Protein AF-A0A3C0SUS6-F1 (afdb_monomer)

Secondary structure (DSSP, 8-state):
-PPPHHHHHHHHHHHHHHHHHHHHHHHHHHHHHHHSSTT----SSHHHHHHHHHHHHHHHHHHHHHHHHHHHHHHHHT--PPPP-

pLDDT: mean 91.57, std 11.8, range [44.59, 98.12]

Sequence (85 aa):
MRKNKEELLQEKKQRYQDDVDRIAVEGRFGVAKRKYGLGLIKSKLKETSETDIHISILVLNLDKICAEELAEIKNRYKIKLKKAS

Solvent-accessible surface area (backbone atoms only — not comparable to full-atom values): 4950 Å² total; per-residue (Å²): 133,86,77,52,75,65,58,56,50,50,51,51,52,50,51,52,50,55,49,53,54,46,51,57,50,52,52,51,50,54,44,33,32,74,77,39,49,60,68,66,76,74,62,88,49,69,70,55,40,50,48,53,48,52,51,25,53,50,51,57,52,48,53,51,52,53,52,50,52,52,48,52,52,30,63,75,68,68,57,80,79,78,79,84,128

Foldseek 3Di:
DDDDPVNVVVVVVVVVVVVVVVVVVVVLVVCLLPPQCLVPQPDPDPVVSVVSVVNSVVVSVVVVVVVVVVVVVCVVVVDDDDDDD

Mean predicted aligned error: 6.82 Å

Structure (mmCIF, N/CA/C/O backbone):
data_AF-A0A3C0SUS6-F1
#
_entry.id   AF-A0A3C0SUS6-F1
#
loop_
_atom_site.group_PDB
_atom_site.id
_atom_site.type_symbol
_atom_site.label_atom_id
_atom_site.label_alt_id
_atom_site.label_comp_id
_atom_site.label_asym_id
_atom_site.label_entity_id
_atom_site.label_seq_id
_atom_site.pdbx_PDB_ins_code
_atom_site.Cartn_x
_atom_site.Cartn_y
_atom_site.Cartn_z
_atom_site.occupancy
_atom_site.B_iso_or_equiv
_atom_site.auth_seq_id
_atom_site.auth_comp_id
_atom_site.auth_asym_id
_atom_site.auth_atom_id
_atom_site.pdbx_PDB_model_num
ATOM 1 N N . MET A 1 1 ? 29.550 22.544 11.903 1.00 51.06 1 MET A N 1
ATOM 2 C CA . MET A 1 1 ? 30.144 21.421 11.144 1.00 51.06 1 MET A CA 1
ATOM 3 C C . MET A 1 1 ? 29.735 21.568 9.683 1.00 51.06 1 MET A C 1
ATOM 5 O O . MET A 1 1 ? 28.541 21.547 9.410 1.00 51.06 1 MET A O 1
ATOM 9 N N . ARG A 1 2 ? 30.673 21.820 8.760 1.00 71.50 2 ARG A N 1
ATOM 10 C CA . ARG A 1 2 ? 30.384 21.800 7.313 1.00 71.50 2 ARG A CA 1
ATOM 11 C C . ARG A 1 2 ? 30.325 20.333 6.882 1.00 71.50 2 ARG A C 1
ATOM 13 O O . ARG A 1 2 ? 31.320 19.642 7.060 1.00 71.50 2 ARG A O 1
ATOM 20 N N . LYS A 1 3 ? 29.185 19.875 6.359 1.00 70.38 3 LYS A N 1
ATOM 21 C CA . LYS A 1 3 ? 29.085 18.542 5.746 1.00 70.38 3 LYS A CA 1
ATOM 22 C C . LYS A 1 3 ? 29.961 18.487 4.499 1.00 70.38 3 LYS A C 1
ATOM 24 O O . LYS A 1 3 ? 29.993 19.455 3.731 1.00 70.38 3 LYS A O 1
ATOM 29 N N . ASN A 1 4 ? 30.670 17.381 4.309 1.00 88.44 4 ASN A N 1
ATOM 30 C CA . ASN A 1 4 ? 31.464 17.161 3.104 1.00 88.44 4 ASN A CA 1
ATOM 31 C C . ASN A 1 4 ? 30.525 17.025 1.884 1.00 88.44 4 ASN A C 1
ATOM 33 O O . ASN A 1 4 ? 29.373 16.604 1.999 1.00 88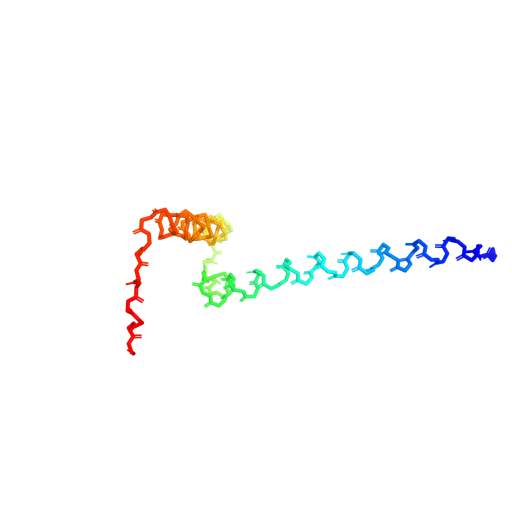.44 4 ASN A O 1
ATOM 37 N N . LYS A 1 5 ? 31.004 17.387 0.690 1.00 89.19 5 LYS A N 1
ATOM 38 C CA . LYS A 1 5 ? 30.257 17.315 -0.577 1.00 89.19 5 LYS A CA 1
ATO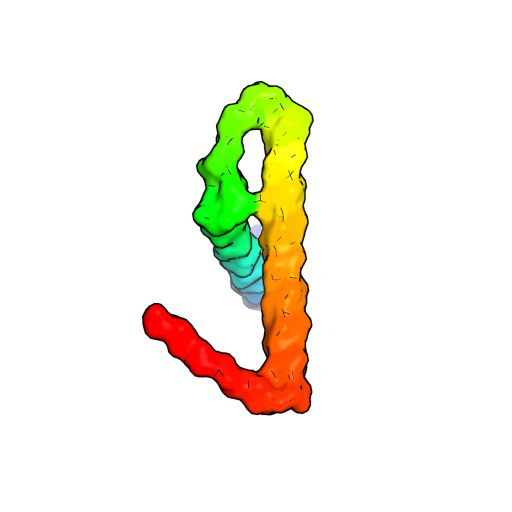M 39 C C . LYS A 1 5 ? 29.698 15.911 -0.842 1.00 89.19 5 LYS A C 1
ATOM 41 O O . LYS A 1 5 ? 28.605 15.784 -1.389 1.00 89.19 5 LYS A O 1
ATOM 46 N N . GLU A 1 6 ? 30.437 14.880 -0.446 1.00 90.00 6 GLU A N 1
ATOM 47 C CA . GLU A 1 6 ? 30.034 13.476 -0.579 1.00 90.00 6 GLU A CA 1
ATOM 48 C C . GLU A 1 6 ? 28.875 13.115 0.354 1.00 90.00 6 GLU A C 1
ATOM 50 O O . GLU A 1 6 ? 27.900 12.519 -0.100 1.00 90.00 6 GLU A O 1
ATOM 55 N N . GLU A 1 7 ? 28.916 13.555 1.614 1.00 91.75 7 GLU A N 1
ATOM 56 C CA . GLU A 1 7 ? 27.819 13.372 2.576 1.00 91.75 7 GLU A CA 1
ATOM 57 C C . GLU A 1 7 ? 26.538 14.036 2.063 1.00 91.75 7 GLU A C 1
ATOM 59 O O . GLU A 1 7 ? 25.468 13.433 2.071 1.00 91.75 7 GLU A O 1
ATOM 64 N N . LEU A 1 8 ? 26.655 15.249 1.513 1.00 92.69 8 LEU A N 1
ATOM 65 C CA . LEU A 1 8 ? 25.520 15.975 0.946 1.00 92.69 8 LEU A CA 1
ATOM 66 C C . LEU A 1 8 ? 24.910 15.253 -0.270 1.00 92.69 8 LEU A C 1
ATOM 68 O O . LEU A 1 8 ? 23.703 15.330 -0.503 1.00 92.69 8 LEU A O 1
ATOM 72 N N . LEU A 1 9 ? 25.736 14.570 -1.069 1.00 93.81 9 LEU A N 1
ATOM 73 C CA . LEU A 1 9 ? 25.274 13.780 -2.209 1.00 93.81 9 LEU A CA 1
ATOM 74 C C . LEU A 1 9 ? 24.563 12.501 -1.751 1.00 93.81 9 LEU A C 1
ATOM 76 O O . LEU A 1 9 ? 23.526 12.157 -2.317 1.00 93.81 9 LEU A O 1
ATOM 80 N N . GLN A 1 10 ? 25.092 11.824 -0.731 1.00 94.12 10 GLN A N 1
ATOM 81 C CA . GLN A 1 10 ? 24.453 10.641 -0.149 1.00 94.12 10 GLN A CA 1
ATOM 82 C C . GLN A 1 10 ? 23.112 10.993 0.496 1.00 94.12 10 GLN A C 1
ATOM 84 O O . GLN A 1 10 ? 22.118 10.328 0.228 1.00 94.12 10 GLN A O 1
ATOM 89 N N . GLU A 1 11 ? 23.033 12.099 1.236 1.00 95.25 11 GLU A N 1
ATOM 90 C CA . GLU A 1 11 ? 21.775 12.573 1.825 1.00 95.25 11 GLU A CA 1
ATOM 91 C C . GLU A 1 11 ? 20.709 12.887 0.776 1.00 95.25 11 GLU A C 1
ATOM 93 O O . GLU A 1 11 ? 19.532 12.594 0.979 1.00 95.25 11 GLU A O 1
ATOM 98 N N . LYS A 1 12 ? 21.104 13.459 -0.367 1.00 95.56 12 LYS A N 1
ATOM 99 C CA . LYS A 1 12 ? 20.180 13.694 -1.484 1.00 95.56 12 LYS A CA 1
ATOM 100 C C . LYS A 1 12 ? 19.665 12.391 -2.084 1.00 95.56 12 LYS A C 1
ATOM 102 O O . LYS A 1 12 ? 18.477 12.304 -2.379 1.00 95.56 12 LYS A O 1
ATOM 107 N N . LYS A 1 13 ? 20.539 11.396 -2.266 1.00 96.31 13 LYS A N 1
ATOM 108 C CA . LYS A 1 13 ? 20.148 10.073 -2.773 1.00 96.31 13 LYS A CA 1
ATOM 109 C C . LYS A 1 13 ? 19.206 9.365 -1.806 1.00 96.31 13 LYS A C 1
ATOM 111 O O . LYS A 1 13 ? 18.169 8.882 -2.243 1.00 96.31 13 LYS A O 1
ATOM 116 N N . GLN A 1 14 ? 19.538 9.367 -0.515 1.00 96.19 14 GLN A N 1
ATOM 117 C CA . GLN A 1 14 ? 18.702 8.767 0.520 1.00 96.19 14 GLN A CA 1
ATOM 118 C C . GLN A 1 14 ? 17.324 9.425 0.548 1.00 96.19 14 GLN A C 1
ATOM 120 O O . GLN A 1 14 ? 16.323 8.737 0.421 1.00 96.19 14 GLN A O 1
ATOM 125 N N . ARG A 1 15 ? 17.273 10.763 0.589 1.00 96.88 15 ARG A N 1
ATOM 126 C CA . ARG A 1 15 ? 16.006 11.504 0.586 1.00 96.88 15 ARG A CA 1
ATOM 127 C C . ARG A 1 15 ? 15.151 11.178 -0.635 1.00 96.88 15 ARG A C 1
ATOM 129 O O . ARG A 1 15 ? 13.947 11.009 -0.503 1.00 96.88 15 ARG A O 1
ATOM 136 N N . TYR A 1 16 ? 15.767 11.099 -1.814 1.00 97.62 16 TYR A N 1
ATOM 137 C CA . TYR A 1 16 ? 15.050 10.728 -3.029 1.00 97.62 16 TYR A CA 1
ATOM 138 C C . TYR A 1 16 ? 14.454 9.320 -2.923 1.00 97.62 16 TYR A C 1
ATOM 140 O O . TYR A 1 16 ? 13.295 9.128 -3.276 1.00 97.62 16 TYR A O 1
ATOM 148 N N . GLN A 1 17 ? 15.221 8.352 -2.417 1.00 97.19 17 GLN A N 1
ATOM 149 C CA . GLN A 1 17 ? 14.730 6.989 -2.233 1.00 97.19 17 GLN A CA 1
ATOM 150 C C . GLN A 1 17 ? 13.587 6.932 -1.211 1.00 97.19 17 GLN A C 1
ATOM 152 O O . GLN A 1 17 ? 12.540 6.366 -1.513 1.00 97.19 17 GLN A O 1
ATOM 157 N N . ASP A 1 18 ? 13.738 7.602 -0.066 1.00 97.31 18 ASP A N 1
ATOM 158 C CA . ASP A 1 18 ? 12.697 7.693 0.963 1.00 97.31 18 ASP A CA 1
ATOM 159 C C . ASP A 1 18 ? 11.402 8.310 0.400 1.00 97.31 18 ASP A C 1
ATOM 161 O O . ASP A 1 18 ? 10.297 7.849 0.695 1.00 97.31 18 ASP A O 1
ATOM 165 N N . ASP A 1 19 ? 11.524 9.342 -0.445 1.00 97.81 19 ASP A N 1
ATOM 166 C CA . ASP A 1 19 ? 10.388 9.977 -1.115 1.00 97.81 19 ASP A CA 1
ATOM 167 C C . ASP A 1 19 ? 9.696 9.026 -2.100 1.00 97.81 19 ASP A C 1
ATOM 169 O O . ASP A 1 19 ? 8.465 8.950 -2.112 1.00 97.81 19 ASP A O 1
ATOM 173 N N . VAL A 1 20 ? 10.461 8.277 -2.901 1.00 97.19 20 VAL A N 1
ATOM 174 C CA . VAL A 1 20 ? 9.924 7.270 -3.831 1.00 97.19 20 VAL A CA 1
ATOM 175 C C . VAL A 1 20 ? 9.165 6.180 -3.073 1.00 9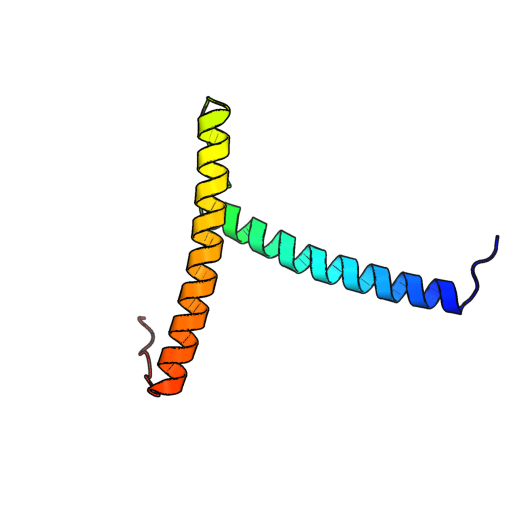7.19 20 VAL A C 1
ATOM 177 O O . VAL A 1 20 ? 8.029 5.854 -3.435 1.00 97.19 20 VAL A O 1
ATOM 180 N 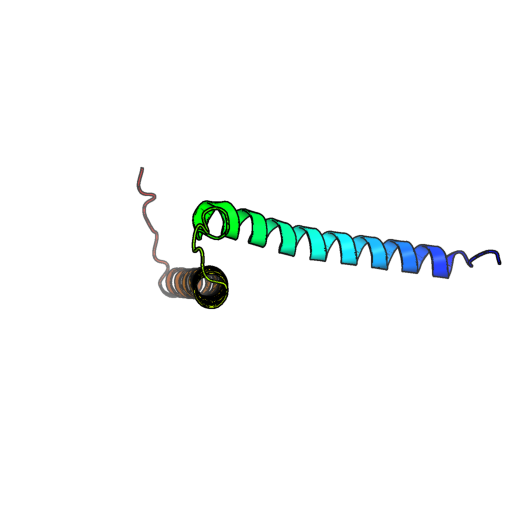N . ASP A 1 21 ? 9.754 5.660 -1.998 1.00 96.38 21 ASP A N 1
ATOM 181 C CA . ASP A 1 21 ? 9.155 4.602 -1.186 1.00 96.38 21 ASP A CA 1
ATOM 182 C C . ASP A 1 21 ? 7.864 5.093 -0.516 1.00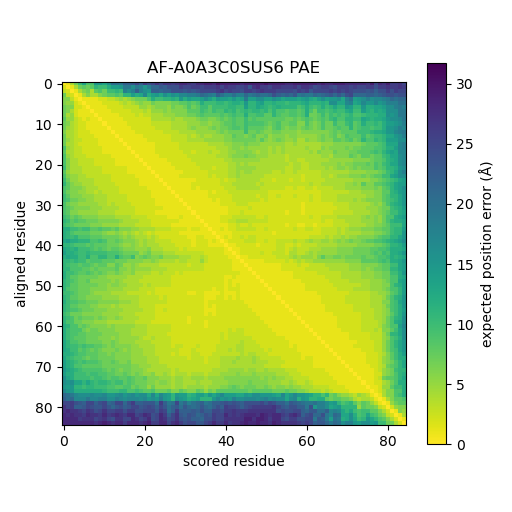 96.38 21 ASP A C 1
ATOM 184 O O . ASP A 1 21 ? 6.825 4.423 -0.561 1.00 96.38 21 ASP A O 1
ATOM 188 N N . ARG A 1 22 ? 7.879 6.320 0.019 1.00 97.19 22 ARG A N 1
ATOM 189 C CA . ARG A 1 22 ? 6.695 6.962 0.599 1.00 97.19 22 ARG A CA 1
ATOM 190 C C . ARG A 1 22 ? 5.572 7.133 -0.420 1.00 97.19 22 ARG A C 1
ATOM 192 O O . ARG A 1 22 ? 4.433 6.785 -0.113 1.00 97.19 22 ARG A O 1
ATOM 199 N N . ILE A 1 23 ? 5.868 7.630 -1.622 1.00 97.38 23 ILE A N 1
ATOM 200 C CA . ILE A 1 23 ? 4.863 7.835 -2.679 1.00 97.38 23 ILE A CA 1
ATOM 201 C C . ILE A 1 23 ? 4.158 6.518 -3.017 1.00 97.38 23 ILE A C 1
ATOM 203 O O . ILE A 1 23 ? 2.929 6.483 -3.139 1.00 97.38 23 ILE A O 1
ATOM 207 N N . ALA A 1 24 ? 4.915 5.423 -3.139 1.00 94.56 24 ALA A N 1
ATOM 208 C CA . ALA A 1 24 ? 4.348 4.109 -3.419 1.00 94.56 24 ALA A CA 1
ATOM 209 C C . ALA A 1 24 ? 3.384 3.661 -2.306 1.00 94.56 24 ALA A C 1
ATOM 211 O O . ALA A 1 24 ? 2.266 3.215 -2.585 1.00 94.56 24 ALA A O 1
ATOM 212 N N . VAL A 1 25 ? 3.784 3.831 -1.044 1.00 93.12 25 VAL A N 1
ATOM 213 C CA . VAL A 1 25 ? 2.977 3.470 0.130 1.00 93.12 25 VAL A CA 1
ATOM 214 C C . VAL A 1 25 ? 1.713 4.331 0.233 1.00 93.12 25 VAL A C 1
ATOM 216 O O . VAL A 1 25 ? 0.603 3.798 0.326 1.00 93.12 25 VAL A O 1
ATOM 219 N N . GLU A 1 26 ? 1.843 5.656 0.155 1.00 95.81 26 GLU A N 1
ATOM 220 C CA . GLU A 1 26 ? 0.715 6.593 0.217 1.00 95.81 26 GLU A CA 1
ATOM 221 C C . GLU A 1 26 ? -0.285 6.358 -0.920 1.00 95.81 26 GLU A C 1
ATOM 223 O O . GLU A 1 26 ? -1.500 6.373 -0.697 1.00 95.81 26 GLU A O 1
ATOM 228 N N . GLY A 1 27 ? 0.206 6.047 -2.124 1.00 95.75 27 GLY A N 1
ATOM 229 C CA . GLY A 1 27 ? -0.629 5.673 -3.261 1.00 95.75 27 GLY A CA 1
ATOM 230 C C . GLY A 1 27 ? -1.496 4.443 -2.970 1.00 95.75 27 GLY A C 1
ATOM 231 O O . GLY A 1 27 ? -2.703 4.451 -3.241 1.00 95.75 27 GLY A O 1
ATOM 232 N N . ARG A 1 28 ? -0.920 3.402 -2.352 1.00 95.00 28 ARG A N 1
ATOM 233 C CA . ARG A 1 28 ? -1.655 2.185 -1.962 1.00 95.00 28 ARG A CA 1
ATOM 234 C C . ARG A 1 28 ? -2.673 2.472 -0.861 1.00 95.00 28 ARG A C 1
ATOM 236 O O . ARG A 1 28 ? -3.805 2.007 -0.973 1.00 95.00 28 ARG A O 1
ATOM 243 N N . PHE A 1 29 ? -2.348 3.311 0.122 1.00 94.06 29 PHE A N 1
ATOM 244 C CA . PHE A 1 29 ? -3.326 3.767 1.117 1.00 94.06 29 PHE A CA 1
ATOM 245 C C . PHE A 1 29 ? -4.457 4.599 0.503 1.00 94.06 29 PHE A C 1
ATOM 247 O O . PHE A 1 29 ? -5.615 4.452 0.896 1.00 94.06 29 PHE A O 1
ATOM 254 N N . GLY A 1 30 ? -4.167 5.439 -0.491 1.00 96.62 30 GLY A N 1
ATOM 255 C CA . GLY A 1 30 ? -5.186 6.182 -1.234 1.00 96.62 30 GLY A CA 1
ATOM 256 C C . GLY A 1 30 ? -6.145 5.265 -2.000 1.00 96.62 30 GLY A C 1
ATOM 257 O O . GLY A 1 30 ? -7.342 5.550 -2.100 1.00 96.62 30 GLY A O 1
ATOM 258 N N . VAL A 1 31 ? -5.645 4.142 -2.522 1.00 96.38 31 VAL A N 1
ATOM 259 C CA . VAL A 1 31 ? -6.476 3.084 -3.113 1.00 96.38 31 VAL A CA 1
ATOM 260 C C . VAL A 1 31 ? -7.268 2.345 -2.034 1.00 96.38 31 VAL A C 1
ATOM 262 O O . VAL A 1 31 ? -8.476 2.187 -2.197 1.00 96.38 31 VAL A O 1
ATOM 265 N N . ALA A 1 32 ? -6.634 1.961 -0.924 1.00 96.69 32 ALA A N 1
ATOM 266 C CA . ALA A 1 32 ? -7.281 1.282 0.200 1.00 96.69 32 ALA A CA 1
ATOM 267 C C . ALA A 1 32 ? -8.492 2.073 0.718 1.00 96.69 32 ALA A C 1
ATOM 269 O O . ALA A 1 32 ? -9.588 1.535 0.868 1.00 96.69 32 ALA A O 1
ATOM 270 N N . LYS A 1 33 ? -8.319 3.389 0.901 1.00 97.00 33 LYS A N 1
ATOM 271 C CA . LYS A 1 33 ? -9.375 4.297 1.366 1.00 97.00 33 LYS A CA 1
ATOM 272 C C . LYS A 1 33 ? -10.565 4.379 0.410 1.00 97.00 33 LYS A C 1
ATOM 274 O O . LYS A 1 33 ? -11.696 4.410 0.881 1.00 97.00 33 LYS A O 1
ATOM 279 N N . ARG A 1 34 ? -10.321 4.417 -0.907 1.00 96.88 34 ARG A N 1
ATOM 280 C CA . ARG A 1 34 ? -11.369 4.615 -1.929 1.00 96.88 34 ARG A CA 1
ATOM 281 C C . ARG A 1 34 ? -12.034 3.327 -2.412 1.00 96.88 34 ARG A C 1
ATOM 283 O O . ARG A 1 34 ? -13.221 3.354 -2.705 1.00 96.88 34 ARG A O 1
ATOM 290 N N . LYS A 1 35 ? -11.274 2.238 -2.562 1.00 95.94 35 LYS A N 1
ATOM 291 C CA . LYS A 1 35 ? -11.743 0.979 -3.172 1.00 95.94 35 LYS A CA 1
ATOM 292 C C . LYS A 1 35 ? -11.951 -0.156 -2.175 1.00 95.94 35 LYS A C 1
ATOM 294 O O . LYS A 1 35 ? -12.744 -1.042 -2.456 1.00 95.94 35 LYS A O 1
ATOM 299 N N . TYR A 1 36 ? -11.263 -0.124 -1.036 1.00 96.19 36 TYR A N 1
ATOM 300 C CA . TYR A 1 36 ? -11.246 -1.229 -0.073 1.00 96.19 36 TYR A CA 1
ATOM 301 C C . TYR A 1 36 ? -11.875 -0.858 1.272 1.00 96.19 36 TYR A C 1
ATOM 303 O O . TYR A 1 36 ? -11.627 -1.524 2.261 1.00 96.19 36 TYR A O 1
ATOM 311 N N . GLY A 1 37 ? -12.672 0.213 1.334 1.00 93.81 37 GLY A N 1
ATOM 312 C CA . GLY A 1 37 ? -13.472 0.538 2.521 1.00 93.81 37 GLY A CA 1
ATOM 313 C C . GLY A 1 37 ? -12.717 1.190 3.683 1.00 93.81 37 GLY A C 1
ATOM 314 O O . GLY A 1 37 ? -13.362 1.659 4.616 1.00 93.81 37 GLY A O 1
ATOM 315 N N . LEU A 1 38 ? -11.388 1.345 3.609 1.00 96.31 38 LEU A N 1
ATOM 316 C CA . LEU A 1 38 ? -10.590 1.927 4.700 1.00 96.31 38 LEU A CA 1
ATOM 317 C C . LEU A 1 38 ? -10.990 3.383 5.034 1.00 96.31 38 LEU A C 1
ATOM 319 O O . LEU A 1 38 ? -10.798 3.844 6.153 1.00 96.31 38 LEU A O 1
ATOM 323 N N . GLY A 1 39 ? -11.562 4.126 4.077 1.00 95.50 39 GLY A N 1
ATOM 324 C CA . GLY A 1 39 ? -12.081 5.485 4.287 1.00 95.50 39 GLY A CA 1
ATOM 325 C C . GLY A 1 39 ? -13.522 5.541 4.811 1.00 95.50 39 GLY A C 1
ATOM 326 O O . GLY A 1 39 ? -14.032 6.628 5.075 1.00 95.50 39 GLY A O 1
ATOM 327 N N . LEU A 1 40 ? -14.185 4.388 4.938 1.00 95.56 40 LEU A N 1
ATOM 328 C CA 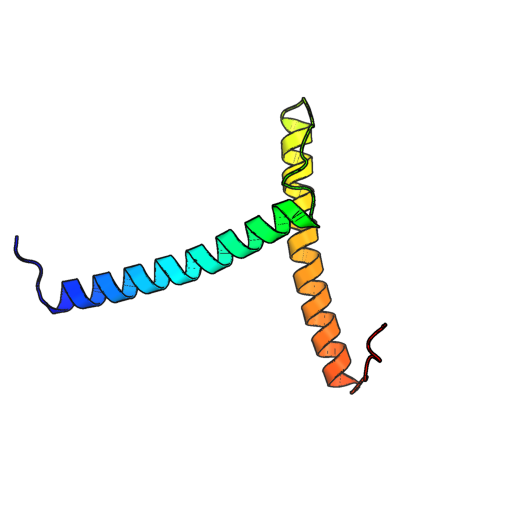. LEU A 1 40 ? -15.600 4.247 5.290 1.00 95.56 40 LEU A CA 1
ATOM 329 C C . LEU A 1 40 ? -15.809 3.476 6.600 1.00 95.56 40 LEU A C 1
ATOM 331 O O . LEU A 1 40 ? -16.926 3.054 6.886 1.00 95.56 40 LEU A O 1
ATOM 335 N N . ILE A 1 41 ? -14.767 3.318 7.415 1.00 95.94 41 ILE A N 1
ATOM 336 C CA . ILE A 1 41 ? -14.868 2.653 8.716 1.00 95.94 41 ILE A CA 1
ATOM 337 C C . ILE A 1 41 ? -15.717 3.518 9.658 1.00 95.94 41 ILE A C 1
ATOM 339 O O . ILE A 1 41 ? -15.378 4.666 9.955 1.00 95.94 41 ILE A O 1
ATOM 343 N N . LYS A 1 42 ? -16.864 2.973 10.077 1.00 95.69 42 LYS A N 1
ATOM 344 C CA . LYS A 1 42 ? -17.850 3.606 10.980 1.00 95.69 42 LYS A CA 1
ATOM 345 C C . LYS A 1 42 ? -18.175 2.738 12.199 1.00 95.69 42 LYS A C 1
ATOM 347 O O . LYS A 1 42 ? -19.086 3.064 12.963 1.00 95.69 42 LYS A O 1
ATOM 352 N N . SER A 1 43 ? -17.464 1.628 12.361 1.00 95.94 43 SER A N 1
ATOM 353 C CA . SER A 1 43 ? -17.508 0.776 13.544 1.00 95.94 43 SER A CA 1
ATOM 354 C C . SER A 1 43 ? -17.259 1.603 14.806 1.00 95.94 43 SER A C 1
ATOM 356 O O . SER A 1 43 ? -16.402 2.483 14.845 1.00 95.94 43 SER A O 1
ATOM 358 N N . LYS A 1 44 ? -18.055 1.342 15.845 1.00 95.38 44 LYS A N 1
ATOM 359 C CA . LYS A 1 44 ? -18.011 2.108 17.102 1.00 95.38 44 LYS A CA 1
ATOM 360 C C . LYS A 1 44 ? -17.067 1.502 18.136 1.00 95.38 44 LYS A C 1
ATOM 362 O O . LYS A 1 44 ? -16.585 2.215 19.008 1.00 95.38 44 LYS A O 1
ATOM 367 N N . LEU A 1 45 ? -16.838 0.194 18.047 1.00 98.12 45 LEU A N 1
ATOM 368 C CA . LEU A 1 45 ? -15.945 -0.540 18.933 1.00 98.12 45 LEU A CA 1
ATOM 369 C C . LEU A 1 45 ? -14.543 -0.604 18.337 1.00 98.12 45 LEU A C 1
ATOM 371 O O . LEU A 1 45 ? -14.377 -0.669 17.112 1.00 98.12 45 LEU A O 1
ATOM 375 N N . LYS A 1 46 ? -13.536 -0.590 19.210 1.00 97.31 46 LYS A N 1
ATOM 376 C CA . LYS A 1 46 ? -12.130 -0.620 18.806 1.00 97.31 46 LYS A CA 1
ATOM 377 C C . LYS A 1 46 ? -11.819 -1.913 18.055 1.00 97.31 46 LYS A C 1
ATOM 379 O O . LYS A 1 46 ? -11.272 -1.860 16.961 1.00 97.31 46 LYS A O 1
ATOM 384 N N . GLU A 1 47 ? -12.247 -3.045 18.597 1.00 98.00 47 GLU A N 1
ATOM 385 C CA . GLU A 1 47 ? -11.933 -4.383 18.090 1.00 98.00 47 GLU A CA 1
ATOM 386 C C . GLU A 1 47 ? -12.525 -4.595 16.688 1.00 98.00 47 GLU A C 1
ATOM 388 O O . GLU A 1 47 ? -11.880 -5.137 15.788 1.00 98.00 47 GLU A O 1
ATOM 393 N N . THR A 1 48 ? -13.750 -4.106 16.467 1.00 97.75 48 THR A N 1
ATOM 394 C CA . THR A 1 48 ? -14.401 -4.150 15.151 1.00 97.75 48 THR A CA 1
ATOM 395 C C . THR A 1 48 ? -13.711 -3.218 14.160 1.00 97.75 48 THR A C 1
ATOM 397 O O . THR A 1 48 ? -13.463 -3.617 13.030 1.00 97.75 48 THR A O 1
ATOM 400 N N . SER A 1 49 ? -13.332 -2.011 14.591 1.00 97.62 49 SER A N 1
ATOM 401 C CA . SER A 1 49 ? -12.607 -1.059 13.737 1.00 97.62 49 SER A CA 1
ATOM 402 C C . SER A 1 49 ? -11.252 -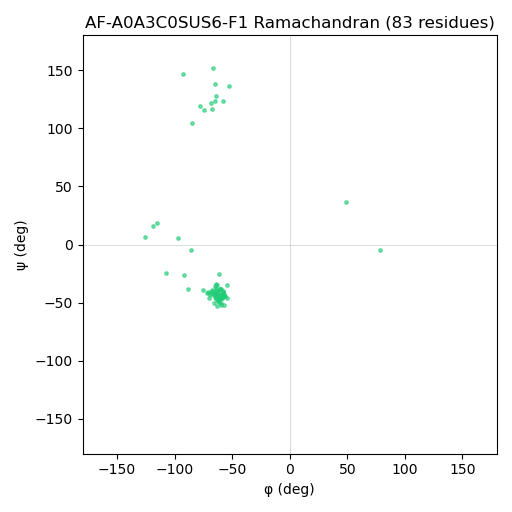1.601 13.304 1.00 97.62 49 SER A C 1
ATOM 404 O O . SER A 1 49 ? -10.869 -1.470 12.145 1.00 97.62 49 SER A O 1
ATOM 406 N N . GLU A 1 50 ? -10.532 -2.245 14.219 1.00 98.00 50 GLU A N 1
ATOM 407 C CA . GLU A 1 50 ? -9.291 -2.935 13.894 1.00 98.00 50 GLU A CA 1
ATOM 408 C C . GLU A 1 50 ? -9.561 -4.055 12.891 1.00 98.00 50 GLU A C 1
ATOM 410 O O . GLU A 1 50 ? -8.877 -4.129 11.875 1.00 98.00 50 GLU A O 1
ATOM 415 N N . THR A 1 51 ? -10.582 -4.882 13.112 1.00 97.81 51 THR A N 1
ATOM 416 C CA . THR A 1 51 ? -10.952 -5.961 12.182 1.00 97.81 51 THR A CA 1
ATOM 417 C C . THR A 1 51 ? -11.255 -5.429 10.775 1.00 97.81 51 THR A C 1
ATOM 419 O O . THR A 1 51 ? -10.723 -5.963 9.800 1.00 97.81 51 THR A O 1
ATOM 422 N N . ASP A 1 52 ? -12.011 -4.334 10.657 1.00 97.38 52 ASP A N 1
ATOM 423 C CA . ASP A 1 52 ? -12.308 -3.676 9.378 1.00 97.38 52 ASP A CA 1
ATOM 424 C C . ASP A 1 52 ? -11.023 -3.226 8.661 1.00 97.38 52 ASP A C 1
ATOM 426 O O . ASP A 1 52 ? -10.863 -3.451 7.456 1.00 97.38 52 ASP A O 1
ATOM 430 N N . ILE A 1 53 ? -10.069 -2.638 9.397 1.00 97.31 53 ILE A N 1
ATOM 431 C CA . ILE A 1 53 ? -8.755 -2.246 8.860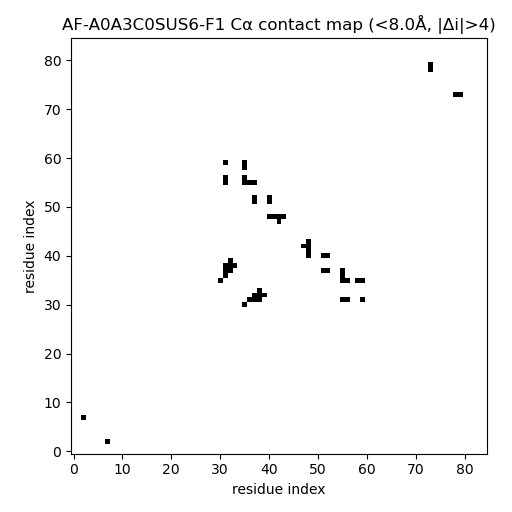 1.00 97.31 53 ILE A CA 1
ATOM 432 C C . ILE A 1 53 ? -7.994 -3.475 8.348 1.00 97.31 53 ILE A C 1
ATOM 434 O O . ILE A 1 53 ? -7.494 -3.459 7.219 1.00 97.31 53 ILE A O 1
ATOM 438 N N . HIS A 1 54 ? -7.913 -4.541 9.149 1.00 97.50 54 HIS A N 1
ATOM 439 C CA . HIS A 1 54 ? -7.170 -5.753 8.795 1.00 97.50 54 HIS A CA 1
ATOM 440 C C . HIS A 1 54 ? -7.741 -6.414 7.540 1.00 97.50 54 HIS A C 1
ATOM 442 O O . HIS A 1 54 ? -6.984 -6.735 6.624 1.00 97.50 54 HIS A O 1
ATOM 448 N N . ILE A 1 55 ? -9.066 -6.565 7.459 1.00 96.94 55 ILE A N 1
ATOM 449 C CA . ILE A 1 55 ? -9.732 -7.148 6.289 1.00 96.94 55 ILE A CA 1
ATOM 450 C C . ILE A 1 55 ? -9.499 -6.274 5.053 1.00 96.94 55 ILE A C 1
ATOM 452 O O . ILE A 1 55 ? -9.147 -6.795 3.995 1.00 96.94 55 ILE A O 1
ATOM 456 N N . SER A 1 56 ? -9.617 -4.950 5.180 1.00 96.69 56 SER A N 1
ATOM 457 C CA . SER A 1 56 ? -9.381 -4.019 4.067 1.00 96.69 56 SER A CA 1
ATOM 458 C C . SER A 1 56 ? -7.971 -4.172 3.479 1.00 96.69 56 SER A C 1
ATOM 460 O O . SER A 1 56 ? -7.796 -4.213 2.259 1.00 96.69 56 SER A O 1
ATOM 462 N N . ILE A 1 57 ? -6.954 -4.285 4.342 1.00 95.94 57 ILE A N 1
ATOM 463 C CA . ILE A 1 57 ? -5.553 -4.465 3.932 1.00 95.94 57 ILE A CA 1
ATOM 464 C C . ILE A 1 57 ? -5.318 -5.868 3.360 1.00 95.94 57 ILE A C 1
ATOM 466 O O . ILE A 1 57 ? -4.630 -6.008 2.347 1.00 95.94 57 ILE A O 1
ATOM 470 N N . LEU A 1 58 ? -5.902 -6.901 3.973 1.00 97.25 58 LEU A N 1
ATOM 471 C CA . LEU A 1 58 ? -5.822 -8.276 3.486 1.00 97.25 58 LEU A CA 1
ATOM 472 C C . LEU A 1 58 ? -6.355 -8.371 2.054 1.00 97.25 58 LEU A C 1
ATOM 474 O O . LEU A 1 58 ? -5.650 -8.848 1.169 1.00 97.25 58 LEU A O 1
ATOM 478 N N . VAL A 1 59 ? -7.560 -7.857 1.806 1.00 97.19 59 VAL A N 1
ATOM 479 C CA . VAL A 1 59 ? -8.195 -7.901 0.483 1.00 97.19 59 VAL A CA 1
ATOM 480 C C . VAL A 1 59 ? -7.403 -7.083 -0.543 1.00 97.19 59 VAL A C 1
ATOM 482 O O . VAL A 1 59 ? -7.211 -7.552 -1.662 1.00 97.19 59 VAL A O 1
ATOM 485 N N . LEU A 1 60 ? -6.863 -5.916 -0.171 1.00 96.75 60 LEU A N 1
ATOM 486 C CA . LEU A 1 60 ? -5.980 -5.126 -1.043 1.00 96.75 60 LEU A CA 1
ATOM 487 C C . LEU A 1 60 ? -4.742 -5.914 -1.501 1.00 96.75 60 LEU A C 1
ATOM 489 O O . LEU A 1 60 ? -4.307 -5.791 -2.652 1.00 96.75 60 LEU A O 1
ATOM 493 N N . ASN A 1 61 ? -4.140 -6.682 -0.595 1.00 95.38 61 ASN A N 1
ATOM 494 C CA . ASN A 1 61 ? -2.966 -7.488 -0.909 1.00 95.38 61 ASN A CA 1
ATOM 495 C C . ASN A 1 61 ? -3.337 -8.733 -1.719 1.00 95.38 61 ASN A C 1
ATOM 497 O O . ASN A 1 61 ? -2.631 -9.056 -2.672 1.00 95.38 61 ASN A O 1
ATOM 501 N N . LEU A 1 62 ? -4.461 -9.380 -1.402 1.00 97.62 62 LEU A N 1
ATOM 502 C CA . LEU A 1 62 ? -4.973 -10.512 -2.173 1.00 97.62 62 LEU A CA 1
ATOM 503 C C . LEU A 1 62 ? -5.308 -10.113 -3.614 1.00 97.62 62 LEU A C 1
ATOM 505 O O . LEU A 1 62 ? -4.893 -10.813 -4.530 1.00 97.62 62 LEU A O 1
ATOM 509 N N . ASP A 1 63 ? -5.975 -8.976 -3.839 1.00 96.25 63 ASP A N 1
ATOM 510 C CA . ASP A 1 63 ? -6.261 -8.478 -5.194 1.00 96.25 63 ASP A CA 1
ATOM 511 C C . ASP A 1 63 ? -4.974 -8.272 -6.003 1.00 96.25 63 ASP A C 1
ATOM 513 O O . ASP A 1 63 ? -4.899 -8.647 -7.171 1.00 96.25 63 ASP A O 1
ATOM 517 N N . LYS A 1 64 ? -3.918 -7.750 -5.363 1.00 94.50 64 LYS A N 1
ATOM 518 C CA . LYS A 1 64 ? -2.605 -7.583 -6.001 1.00 94.50 64 LYS A CA 1
ATOM 519 C C . LYS A 1 64 ? -2.033 -8.922 -6.471 1.00 94.50 64 LYS A C 1
ATOM 521 O O . LYS A 1 64 ? -1.662 -9.033 -7.635 1.00 94.50 64 LYS A O 1
ATOM 526 N N . ILE A 1 65 ? -1.988 -9.914 -5.579 1.00 97.00 65 ILE A N 1
ATOM 527 C CA . ILE A 1 65 ? -1.450 -11.247 -5.880 1.00 97.00 65 ILE A CA 1
ATOM 528 C C . ILE A 1 65 ? -2.286 -11.901 -6.984 1.00 97.00 65 ILE A C 1
ATOM 530 O O . ILE A 1 65 ? -1.748 -12.345 -7.990 1.00 97.00 65 ILE A O 1
ATOM 534 N N . CYS A 1 66 ? -3.614 -11.882 -6.860 1.00 97.19 66 CYS A N 1
ATOM 535 C CA . CYS A 1 66 ? -4.512 -12.435 -7.871 1.00 97.19 66 CYS A CA 1
ATOM 536 C C . CYS A 1 66 ? -4.347 -11.759 -9.241 1.00 97.19 66 CY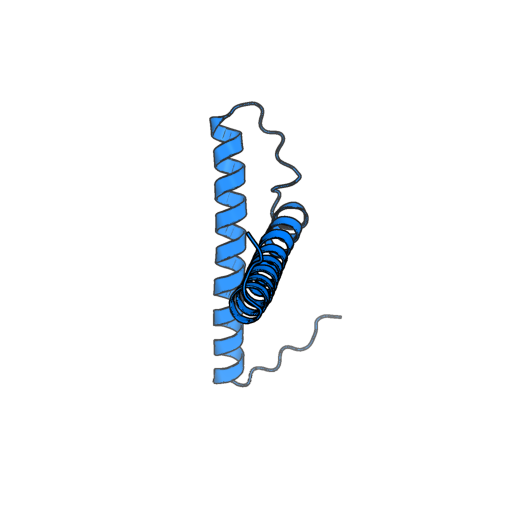S A C 1
ATOM 538 O O . CYS A 1 66 ? -4.413 -12.431 -10.269 1.00 97.19 66 CYS A O 1
ATOM 540 N N . ALA A 1 67 ? -4.137 -10.441 -9.282 1.00 95.88 67 ALA A N 1
ATOM 541 C CA . ALA A 1 67 ? -3.909 -9.713 -10.525 1.00 95.88 67 ALA A CA 1
ATOM 542 C C . ALA A 1 67 ? -2.569 -10.083 -11.182 1.00 95.88 67 ALA A C 1
ATOM 544 O O . ALA A 1 67 ? -2.517 -10.205 -12.409 1.00 95.88 67 ALA A O 1
ATOM 545 N N . GLU A 1 68 ? -1.516 -10.275 -10.382 1.00 96.44 68 GLU A N 1
ATOM 546 C CA . GLU A 1 68 ? -0.198 -10.746 -10.826 1.00 96.44 68 GLU A CA 1
ATOM 547 C C . GLU A 1 68 ? -0.301 -12.164 -11.407 1.00 96.44 68 GLU A C 1
ATOM 549 O O . GLU A 1 68 ? 0.010 -12.366 -12.582 1.00 96.44 68 GLU A O 1
ATOM 554 N N . GLU A 1 69 ? -0.883 -13.102 -10.660 1.00 96.00 69 GLU A N 1
ATOM 555 C CA . GLU A 1 69 ? -1.127 -14.482 -11.106 1.00 96.00 69 GLU A CA 1
ATOM 556 C C . GLU A 1 69 ? -1.960 -14.533 -12.394 1.00 96.00 69 GLU A C 1
ATOM 558 O O . GLU A 1 69 ? -1.647 -15.235 -13.360 1.00 96.00 69 GLU A O 1
ATOM 563 N N . LEU A 1 70 ? -3.021 -13.727 -12.465 1.00 95.12 70 LEU A N 1
ATOM 564 C CA . LEU A 1 70 ? -3.859 -13.655 -13.653 1.00 95.12 70 LEU A CA 1
ATOM 565 C C . LEU A 1 70 ? -3.090 -13.098 -14.863 1.00 95.12 70 LEU A C 1
ATOM 567 O O . LEU A 1 70 ? -3.344 -13.522 -15.995 1.00 95.12 70 LEU A O 1
ATOM 571 N N . ALA A 1 71 ? -2.175 -12.147 -14.660 1.00 93.81 71 ALA A N 1
ATOM 572 C CA . ALA A 1 71 ? -1.312 -11.638 -15.722 1.00 93.81 71 ALA A CA 1
ATOM 573 C C . ALA A 1 71 ? -0.341 -12.721 -16.219 1.00 93.81 71 ALA A C 1
ATOM 575 O O . ALA A 1 71 ? -0.186 -12.888 -17.432 1.00 93.81 71 ALA A O 1
ATOM 576 N N . GLU A 1 72 ? 0.240 -13.510 -15.315 1.00 94.25 72 GLU A N 1
ATOM 577 C CA . GLU A 1 72 ? 1.106 -14.636 -15.674 1.00 94.25 72 GLU A CA 1
ATOM 578 C C . GLU A 1 72 ? 0.367 -15.706 -16.479 1.00 94.25 72 GLU A C 1
ATOM 580 O O . GLU A 1 72 ? 0.843 -16.134 -17.534 1.00 94.25 72 GLU A O 1
ATOM 585 N N . ILE A 1 73 ? -0.830 -16.099 -16.038 1.00 93.25 73 ILE A N 1
ATOM 586 C CA . ILE A 1 73 ? -1.682 -17.059 -16.749 1.00 93.25 73 ILE A CA 1
ATOM 587 C C . ILE A 1 73 ? -2.012 -16.536 -18.152 1.00 93.25 73 ILE A C 1
ATOM 589 O O . ILE A 1 73 ? -1.871 -17.264 -19.138 1.00 93.25 73 ILE A O 1
ATOM 593 N N . LYS A 1 74 ? -2.403 -15.262 -18.282 1.00 91.06 74 LYS A N 1
ATOM 594 C CA . LYS A 1 74 ? -2.690 -14.650 -19.591 1.00 91.06 74 LYS A CA 1
ATOM 595 C C . LYS A 1 74 ? -1.491 -14.703 -20.525 1.00 91.06 74 LYS A C 1
ATOM 597 O O . LYS A 1 74 ? -1.663 -15.044 -21.694 1.00 91.06 74 LYS A O 1
ATOM 602 N N . ASN A 1 75 ? -0.301 -14.395 -20.013 1.00 92.44 75 ASN A N 1
ATOM 603 C CA . ASN A 1 75 ? 0.937 -14.444 -20.783 1.00 92.44 75 ASN A CA 1
ATOM 604 C C . ASN A 1 75 ? 1.260 -15.879 -21.216 1.00 92.44 75 ASN A C 1
ATOM 606 O O . ASN A 1 75 ? 1.542 -16.114 -22.392 1.00 92.44 75 ASN A O 1
ATOM 610 N N . ARG A 1 76 ? 1.135 -16.845 -20.297 1.00 93.44 76 ARG A N 1
ATOM 611 C CA . ARG A 1 76 ? 1.382 -18.272 -20.546 1.00 93.44 76 ARG A CA 1
ATOM 612 C C . ARG A 1 76 ? 0.488 -18.829 -21.651 1.00 93.44 76 ARG A C 1
ATOM 614 O O . ARG A 1 76 ? 0.973 -19.507 -22.550 1.00 93.44 76 ARG A O 1
ATOM 621 N N . TYR A 1 77 ? -0.804 -18.517 -21.603 1.00 92.88 77 TYR A N 1
ATOM 622 C CA . TYR A 1 77 ? -1.795 -19.053 -22.539 1.00 92.88 77 TYR A CA 1
ATOM 623 C C . TYR A 1 77 ? -2.113 -18.110 -23.711 1.00 92.88 77 TYR A C 1
ATOM 625 O O . TYR A 1 77 ? -3.008 -18.400 -24.503 1.00 92.88 77 TYR A O 1
ATOM 633 N N . LYS A 1 78 ? -1.397 -16.981 -23.842 1.00 87.44 78 LYS A N 1
ATOM 634 C CA . LYS A 1 78 ? -1.620 -15.937 -24.865 1.00 87.44 78 LYS A CA 1
ATOM 635 C C . LYS A 1 78 ? -3.094 -15.510 -24.978 1.00 87.44 78 LYS A C 1
ATOM 637 O O . LYS A 1 78 ? -3.597 -15.230 -26.069 1.00 87.44 78 LYS A O 1
ATOM 642 N N . ILE A 1 79 ? -3.798 -15.460 -23.846 1.00 83.31 79 ILE A N 1
ATOM 643 C CA . ILE A 1 79 ? -5.232 -15.157 -23.803 1.00 83.31 79 ILE A CA 1
ATOM 644 C C . ILE A 1 79 ? -5.427 -13.659 -24.045 1.00 83.31 79 ILE A C 1
ATOM 646 O O . ILE A 1 79 ? -5.028 -12.824 -23.233 1.00 83.31 79 ILE A O 1
ATOM 650 N N . LYS A 1 80 ? -6.093 -13.302 -25.149 1.00 75.25 80 LYS A N 1
ATOM 651 C CA . LYS A 1 80 ? -6.541 -11.928 -25.402 1.00 75.25 80 LYS A CA 1
ATOM 652 C C . LYS A 1 80 ? -7.884 -11.701 -24.713 1.00 75.25 80 LYS A C 1
ATOM 654 O O . LYS A 1 80 ? -8.913 -12.155 -25.205 1.00 75.25 80 LYS A O 1
ATOM 659 N N . LEU A 1 81 ? -7.898 -10.974 -23.597 1.00 64.25 81 LEU A N 1
ATOM 660 C CA . LEU A 1 81 ? -9.155 -10.437 -23.074 1.00 64.25 81 LEU A CA 1
ATOM 661 C C . LEU A 1 81 ? -9.663 -9.351 -24.028 1.00 64.25 81 LEU A C 1
ATOM 663 O O . LEU A 1 81 ? -8.975 -8.355 -24.261 1.00 64.25 81 LEU A O 1
ATOM 667 N N . LYS A 1 82 ? -10.877 -9.519 -24.562 1.00 57.97 82 LYS A N 1
ATOM 668 C CA . LYS A 1 82 ? -11.612 -8.393 -25.149 1.00 57.97 82 LYS A CA 1
ATOM 669 C C . LYS A 1 82 ? -11.903 -7.407 -24.016 1.00 57.97 82 LYS A C 1
ATOM 671 O O . LYS A 1 82 ? -12.409 -7.818 -22.974 1.00 57.97 82 LYS A O 1
ATOM 676 N N . LYS A 1 83 ? -11.556 -6.128 -24.191 1.00 44.59 83 LYS A N 1
ATOM 677 C CA . LYS A 1 83 ? -11.989 -5.079 -23.258 1.00 44.59 83 LYS A CA 1
ATOM 678 C C . LYS A 1 83 ? -13.518 -5.100 -23.216 1.00 44.59 83 LYS A C 1
ATOM 680 O O . LYS A 1 83 ? -14.141 -4.993 -24.270 1.00 44.59 83 LYS A O 1
ATOM 685 N N . ALA A 1 84 ? -14.095 -5.270 -22.029 1.00 54.31 84 ALA A N 1
ATOM 686 C CA . ALA A 1 84 ? -15.494 -4.932 -21.816 1.00 54.31 84 ALA A CA 1
ATOM 687 C C . ALA A 1 84 ? -15.616 -3.411 -21.994 1.00 54.31 84 ALA A C 1
ATOM 689 O O . ALA A 1 84 ? -14.829 -2.671 -21.397 1.00 54.31 84 ALA A O 1
ATOM 690 N N . SER A 1 85 ? -16.494 -3.000 -22.914 1.00 47.00 85 SER A N 1
ATOM 691 C CA . SER A 1 85 ? -16.822 -1.603 -23.217 1.00 47.00 85 SER A CA 1
ATOM 692 C C . SER A 1 85 ? -17.450 -0.909 -22.022 1.00 47.00 85 SER A C 1
ATOM 694 O O . SER A 1 85 ? -18.328 -1.561 -21.411 1.00 47.00 85 SER A O 1
#

Radius of gyration: 20.41 Å; Cα contacts (8 Å, |Δi|>4): 29; chains: 1; bounding box: 50×41×44 Å